Protein AF-A0A426YRN1-F1 (afdb_monomer)

Organism: Ensete ventricosum (NCBI:txid4639)

Mean predicted aligned error: 12.12 Å

Solvent-accessible surface area (backbone atoms only — not comparable to full-atom values): 6704 Å² total; per-residue (Å²): 143,83,82,88,81,89,84,75,90,73,91,72,77,84,61,80,72,63,96,70,76,49,54,76,58,55,60,56,57,50,48,54,57,37,46,75,70,66,70,58,75,82,65,78,84,79,85,77,57,78,89,71,37,34,90,86,26,59,15,73,81,78,70,46,45,51,42,41,43,80,73,33,62,71,58,50,55,49,52,52,51,39,41,76,73,59,77,41,60,91,41,50,47,76,73,74,73,76,80,86,122

pLDDT: mean 74.69, std 17.33, range [27.44, 91.81]

Sequence (101 aa):
TYNQQKRTERAEQAVPWPPNISFNSTRNEISLQIREKGLLKSPNRMRTRAEEWDRGCYCRFHRYYIHDTEECYDLKNQIEDLIRHGHLDRYIRKSCEPSFR

Structure (mmCIF, N/CA/C/O backbone):
data_AF-A0A426YRN1-F1
#
_entry.id   AF-A0A426YRN1-F1
#
loop_
_atom_site.group_PDB
_atom_site.id
_atom_site.type_symbol
_atom_site.label_atom_id
_atom_site.label_alt_id
_atom_site.label_comp_id
_atom_site.label_asym_id
_atom_site.label_entity_id
_atom_site.label_s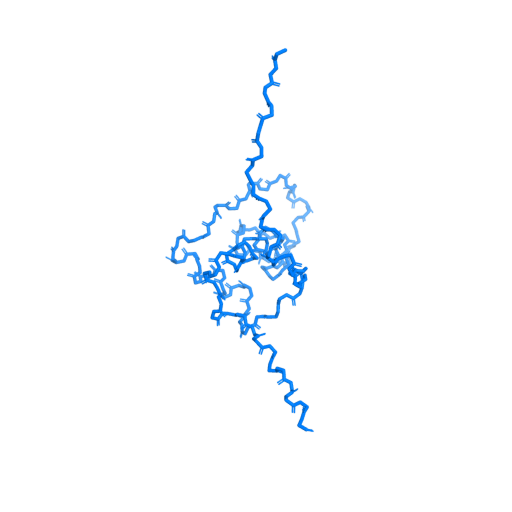eq_id
_atom_site.pdbx_PDB_ins_code
_atom_site.Cartn_x
_atom_site.Cartn_y
_atom_site.Cartn_z
_atom_site.occupancy
_atom_site.B_iso_or_equiv
_atom_site.auth_seq_id
_atom_site.auth_comp_id
_atom_site.auth_asym_id
_atom_site.auth_atom_id
_atom_site.pdbx_PDB_model_num
ATOM 1 N N . THR A 1 1 ? -24.267 38.351 -9.329 1.00 46.62 1 THR A N 1
ATOM 2 C CA . THR A 1 1 ? -25.098 37.178 -8.990 1.00 46.62 1 THR A CA 1
ATOM 3 C C . THR A 1 1 ? -24.270 35.908 -9.076 1.00 46.62 1 THR A C 1
ATOM 5 O O . THR A 1 1 ? -24.099 35.380 -10.161 1.00 46.62 1 THR A O 1
ATOM 8 N N . TYR A 1 2 ? -23.748 35.409 -7.956 1.00 27.44 2 TYR A N 1
ATOM 9 C CA . TYR A 1 2 ? -23.772 33.973 -7.653 1.00 27.44 2 TYR A CA 1
ATOM 10 C C . TYR A 1 2 ? -23.533 33.781 -6.151 1.00 27.44 2 TYR A C 1
ATOM 12 O O . TYR A 1 2 ? -22.824 34.563 -5.525 1.00 27.44 2 TYR A O 1
ATOM 20 N N . ASN A 1 3 ? -24.242 32.813 -5.586 1.00 39.22 3 ASN A N 1
ATOM 21 C CA . ASN A 1 3 ? -24.703 32.780 -4.205 1.00 39.22 3 ASN A CA 1
ATOM 22 C C . ASN A 1 3 ? -23.650 32.339 -3.178 1.00 39.22 3 ASN A C 1
ATOM 24 O O . ASN A 1 3 ? -22.834 31.456 -3.429 1.00 39.22 3 ASN A O 1
ATOM 28 N N . GLN A 1 4 ? -23.784 32.892 -1.971 1.00 46.53 4 GLN A N 1
ATOM 29 C CA . GLN A 1 4 ? -23.387 32.262 -0.711 1.00 46.53 4 GLN A CA 1
ATOM 30 C C . GLN A 1 4 ? -24.365 31.112 -0.400 1.00 46.53 4 GLN A C 1
ATOM 32 O O . GLN A 1 4 ? -25.564 31.295 -0.574 1.00 46.53 4 GLN A O 1
ATOM 37 N N . GLN A 1 5 ? -23.883 29.958 0.080 1.00 49.41 5 GLN A N 1
ATOM 38 C CA . GLN A 1 5 ? -24.223 29.472 1.428 1.00 49.41 5 GLN A CA 1
ATOM 39 C C . GLN A 1 5 ? -23.408 28.220 1.800 1.00 49.41 5 GLN A C 1
ATOM 41 O O . GLN A 1 5 ? -23.363 27.217 1.094 1.00 49.41 5 GLN A O 1
ATOM 46 N N . LYS A 1 6 ? -22.796 28.335 2.976 1.00 51.91 6 LYS A N 1
ATOM 47 C CA . LYS A 1 6 ? -22.041 27.372 3.782 1.00 51.91 6 LYS A CA 1
ATOM 48 C C . LYS A 1 6 ? -22.647 25.961 3.836 1.00 51.91 6 LYS A C 1
ATOM 50 O O . LYS A 1 6 ? -23.854 25.813 4.021 1.00 51.91 6 LYS A O 1
ATOM 55 N N . ARG A 1 7 ? -21.783 24.940 3.891 1.00 43.22 7 ARG A N 1
ATOM 56 C CA . ARG A 1 7 ? -22.093 23.683 4.590 1.00 43.22 7 ARG A CA 1
ATOM 57 C C . ARG A 1 7 ? -20.844 23.093 5.260 1.00 43.22 7 ARG A C 1
ATOM 59 O O . ARG A 1 7 ? -20.077 22.366 4.647 1.00 43.22 7 ARG A O 1
ATOM 66 N N . THR A 1 8 ? -20.734 23.437 6.541 1.00 40.28 8 THR A N 1
ATOM 67 C CA . THR A 1 8 ? -20.222 22.599 7.634 1.00 40.28 8 THR A CA 1
ATOM 68 C C . THR A 1 8 ? -18.713 22.400 7.731 1.00 40.28 8 THR A C 1
ATOM 70 O O . THR A 1 8 ? -18.122 21.483 7.172 1.00 40.28 8 THR A O 1
ATOM 73 N N . GLU A 1 9 ? -18.127 23.226 8.594 1.00 47.59 9 GLU A N 1
ATOM 74 C CA . GLU A 1 9 ? -17.042 22.830 9.481 1.00 47.59 9 GLU A CA 1
ATOM 75 C C . GLU A 1 9 ? -17.334 21.444 10.074 1.00 47.59 9 GLU A C 1
ATOM 77 O O . GLU A 1 9 ? -18.225 21.276 10.905 1.00 47.59 9 GLU A O 1
ATOM 82 N N . ARG A 1 10 ? -16.563 20.443 9.661 1.00 42.47 10 ARG A N 1
ATOM 83 C CA . ARG A 1 10 ? -16.177 19.369 10.572 1.00 42.47 10 ARG A CA 1
ATOM 84 C C . ARG A 1 10 ? -14.671 19.207 10.501 1.00 42.47 10 ARG A C 1
ATOM 86 O O . ARG A 1 10 ? -14.125 18.206 10.055 1.00 42.47 10 ARG A O 1
ATOM 93 N N . ALA A 1 11 ? -14.017 20.281 10.930 1.00 47.19 11 ALA A N 1
ATOM 94 C CA . ALA A 1 11 ? -12.718 20.221 11.563 1.00 47.19 11 ALA A CA 1
ATOM 95 C C . ALA A 1 11 ? -12.843 19.360 12.831 1.00 47.19 11 ALA A C 1
ATOM 97 O O . ALA A 1 11 ? -12.867 19.864 13.942 1.00 47.19 11 ALA A O 1
ATOM 98 N N . GLU A 1 12 ? -12.983 18.050 12.661 1.00 48.75 12 GLU A N 1
ATOM 99 C CA . GLU A 1 12 ? -12.828 17.080 13.734 1.00 48.75 12 GLU A CA 1
ATOM 100 C C . GLU A 1 12 ? -11.961 15.958 13.171 1.00 48.75 12 GLU A C 1
ATOM 102 O O . GLU A 1 12 ? -12.407 15.168 12.345 1.00 48.75 12 GLU A O 1
ATOM 107 N N . GLN A 1 13 ? -10.710 15.931 13.641 1.00 45.12 13 GLN A N 1
ATOM 108 C CA . GLN A 1 13 ? -9.644 14.971 13.330 1.00 45.12 13 GLN A CA 1
ATOM 109 C C . GLN A 1 13 ? -8.751 15.305 12.127 1.00 45.12 13 GLN A C 1
ATOM 111 O O . GLN A 1 13 ? -8.320 14.426 11.386 1.00 45.12 13 GLN A O 1
ATOM 116 N N . ALA A 1 14 ? -8.305 16.559 12.032 1.00 42.12 14 ALA A N 1
ATOM 117 C CA . ALA A 1 14 ? -6.935 16.805 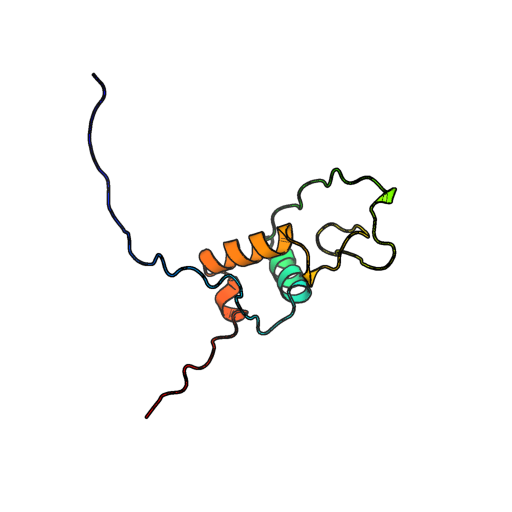11.580 1.00 42.12 14 ALA A CA 1
ATOM 118 C C . ALA A 1 14 ? -5.956 16.361 12.686 1.00 42.12 14 ALA A C 1
ATOM 120 O O . ALA A 1 14 ? -5.229 17.169 13.253 1.00 42.12 14 ALA A O 1
ATOM 121 N N . VAL A 1 15 ? -5.958 15.069 13.030 1.00 53.94 15 VAL A N 1
ATOM 122 C CA . VAL A 1 15 ? -4.730 14.473 13.553 1.00 53.94 15 VAL A CA 1
ATOM 123 C C . VAL A 1 15 ? -3.766 14.564 12.371 1.00 53.94 15 VAL A C 1
ATOM 125 O O . VAL A 1 15 ? -4.124 14.069 11.297 1.00 53.94 15 VAL A O 1
ATOM 128 N N . PRO A 1 16 ? -2.598 15.223 12.489 1.00 48.19 16 PRO A N 1
ATOM 129 C CA . PRO A 1 16 ? -1.546 15.051 11.504 1.00 48.19 16 PRO A CA 1
ATOM 130 C C . PRO A 1 16 ? -1.253 13.555 11.509 1.00 48.19 16 PRO A C 1
ATOM 132 O O . PRO A 1 16 ? -0.653 13.048 12.455 1.00 48.19 16 PRO A O 1
ATOM 135 N N . TRP A 1 17 ? -1.803 12.828 10.533 1.00 50.00 17 TRP A N 1
ATOM 136 C CA . TRP A 1 17 ? -1.580 11.395 10.419 1.00 50.00 17 TRP A CA 1
ATOM 137 C C . TRP A 1 17 ? -0.070 11.201 10.483 1.00 50.00 17 TRP A C 1
ATOM 139 O O . TRP A 1 17 ? 0.637 11.860 9.714 1.00 50.00 17 TRP A O 1
ATOM 149 N N . PRO A 1 18 ? 0.450 10.402 11.429 1.00 57.47 18 PRO A N 1
ATOM 150 C CA . PRO A 1 18 ? 1.883 10.314 11.585 1.00 57.47 18 PRO A CA 1
ATOM 151 C C . PRO A 1 18 ? 2.453 9.798 10.257 1.00 57.47 18 PRO A C 1
ATOM 153 O O . PRO A 1 18 ? 2.056 8.718 9.821 1.00 57.47 18 PRO A O 1
ATOM 156 N N . PRO A 1 19 ? 3.388 10.520 9.607 1.00 59.66 19 PRO A N 1
ATOM 157 C CA . PRO A 1 19 ? 3.975 10.118 8.319 1.00 59.66 19 PRO A CA 1
ATOM 158 C C . PRO A 1 19 ? 4.765 8.792 8.392 1.00 59.66 19 PRO A C 1
ATOM 160 O O . PRO A 1 19 ? 5.302 8.309 7.390 1.00 59.66 19 PRO A O 1
ATOM 163 N N . ASN A 1 20 ? 4.827 8.203 9.592 1.00 68.00 20 ASN A N 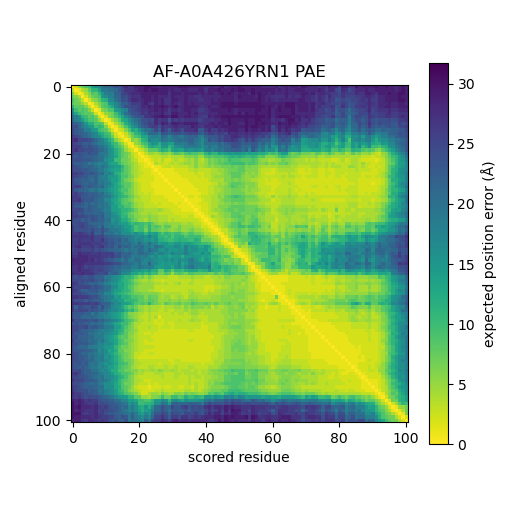1
ATOM 164 C CA . ASN A 1 20 ? 5.430 6.927 9.936 1.00 68.00 20 ASN A CA 1
ATOM 165 C C . ASN A 1 20 ? 4.442 6.064 10.736 1.00 68.00 20 ASN A C 1
ATOM 167 O O . ASN A 1 20 ? 4.661 5.768 11.911 1.00 68.00 20 ASN A O 1
ATOM 171 N N . ILE A 1 21 ? 3.339 5.658 10.102 1.00 77.12 21 ILE A N 1
ATOM 172 C CA . ILE A 1 21 ? 2.491 4.588 10.638 1.00 77.12 21 ILE A CA 1
ATOM 173 C C . ILE A 1 21 ? 3.359 3.334 10.736 1.00 77.12 21 ILE A C 1
ATOM 175 O O . ILE A 1 21 ? 3.888 2.845 9.735 1.00 77.12 21 ILE A O 1
ATOM 179 N N . SER A 1 22 ? 3.531 2.831 11.955 1.00 83.38 22 SER A N 1
ATOM 180 C CA . SER A 1 22 ? 4.207 1.561 12.161 1.00 83.38 22 SER A CA 1
ATOM 181 C C . SER A 1 22 ? 3.229 0.428 11.891 1.00 83.38 22 SER A C 1
ATOM 183 O O . SER A 1 22 ? 2.107 0.438 12.397 1.00 83.38 22 SER A O 1
ATOM 185 N N . PHE A 1 23 ? 3.657 -0.549 11.101 1.00 85.88 23 PHE A N 1
ATOM 186 C CA . PHE A 1 23 ? 2.870 -1.736 10.808 1.00 85.88 23 PHE A CA 1
ATOM 187 C C . PHE A 1 23 ? 3.339 -2.928 11.639 1.00 85.88 23 PHE A C 1
ATOM 189 O O . PHE A 1 23 ? 4.509 -3.022 12.013 1.00 85.88 23 PHE A O 1
ATOM 196 N N . ASN A 1 24 ? 2.419 -3.841 11.940 1.00 88.81 24 ASN A N 1
ATOM 197 C CA . ASN A 1 24 ? 2.749 -5.143 12.525 1.00 88.81 24 ASN A CA 1
ATOM 198 C C . ASN A 1 24 ? 3.209 -6.174 11.474 1.00 88.81 24 ASN A C 1
ATOM 200 O O . ASN A 1 24 ? 3.707 -7.233 11.845 1.00 88.81 24 ASN A O 1
ATOM 204 N N . SER A 1 25 ? 3.092 -5.837 10.185 1.00 89.94 25 SER A N 1
ATOM 205 C CA . SER A 1 25 ? 3.513 -6.639 9.031 1.00 89.94 25 SER A CA 1
ATOM 206 C C . SER A 1 25 ? 4.313 -5.788 8.039 1.00 89.94 25 SER A C 1
ATOM 208 O O . SER A 1 25 ? 4.260 -4.559 8.077 1.00 89.94 25 SER A O 1
ATOM 210 N N . THR A 1 26 ? 5.039 -6.438 7.125 1.00 90.81 26 THR A N 1
ATOM 211 C CA . THR A 1 26 ? 5.753 -5.750 6.029 1.00 90.81 26 THR A CA 1
ATOM 212 C C . THR A 1 26 ? 4.773 -5.117 5.038 1.00 90.81 26 THR A C 1
ATOM 214 O O . THR A 1 26 ? 3.647 -5.604 4.874 1.00 90.81 26 THR A O 1
ATOM 217 N N . ARG A 1 27 ? 5.181 -4.053 4.331 1.00 89.50 27 ARG A N 1
ATOM 218 C CA . ARG A 1 27 ? 4.320 -3.437 3.302 1.00 89.50 27 ARG A CA 1
ATOM 219 C C . ARG A 1 27 ? 4.020 -4.416 2.177 1.00 89.50 27 ARG A C 1
ATOM 221 O O . ARG A 1 27 ? 2.912 -4.409 1.646 1.00 89.50 27 ARG A O 1
ATOM 228 N N . ASN A 1 28 ? 4.965 -5.289 1.854 1.00 89.75 28 ASN A N 1
ATOM 229 C CA . ASN A 1 28 ? 4.786 -6.373 0.905 1.00 89.75 28 ASN A CA 1
ATOM 230 C C . ASN A 1 28 ? 3.649 -7.332 1.298 1.00 89.75 28 ASN A C 1
ATOM 232 O O . ASN A 1 28 ? 2.811 -7.678 0.466 1.00 89.75 28 ASN A O 1
ATOM 236 N N . GLU A 1 29 ? 3.593 -7.751 2.560 1.00 91.44 29 GLU A N 1
ATOM 237 C CA . GLU A 1 29 ? 2.555 -8.668 3.036 1.00 91.44 29 GLU A CA 1
ATOM 238 C C . GLU A 1 29 ? 1.182 -7.999 3.098 1.00 91.44 29 GLU A C 1
ATOM 240 O O . GLU A 1 29 ? 0.191 -8.568 2.632 1.00 91.44 29 GLU A O 1
ATOM 245 N N . ILE A 1 30 ? 1.138 -6.752 3.578 1.00 91.81 30 ILE A N 1
ATOM 246 C CA . ILE A 1 30 ? -0.076 -5.933 3.542 1.00 91.81 30 ILE A CA 1
ATOM 247 C C . ILE A 1 30 ? -0.564 -5.828 2.099 1.00 91.81 30 ILE A C 1
ATOM 249 O O . ILE A 1 30 ? -1.721 -6.150 1.843 1.00 91.81 30 ILE A O 1
ATOM 253 N N . SER A 1 31 ? 0.324 -5.463 1.164 1.00 90.81 31 SER A N 1
ATOM 254 C CA . SER A 1 31 ? 0.051 -5.338 -0.274 1.00 90.81 31 SER A CA 1
ATOM 255 C C . SER A 1 31 ? -0.585 -6.596 -0.854 1.00 90.81 31 SER A C 1
ATOM 257 O O . SER A 1 31 ? -1.617 -6.512 -1.515 1.00 90.81 31 SER A O 1
ATOM 259 N N . LEU A 1 32 ? -0.030 -7.775 -0.564 1.00 90.62 32 LEU A N 1
ATOM 260 C CA . LEU A 1 32 ? -0.572 -9.041 -1.054 1.00 90.62 32 LEU A CA 1
ATOM 261 C C . LEU A 1 32 ? -2.011 -9.272 -0.567 1.00 90.62 32 LEU A C 1
ATOM 263 O O . LEU A 1 32 ? -2.893 -9.587 -1.365 1.00 90.62 32 LEU A O 1
ATOM 267 N N . GLN A 1 33 ? -2.257 -9.035 0.721 1.00 90.69 33 GLN A N 1
ATOM 268 C CA . GLN A 1 33 ? -3.564 -9.214 1.355 1.00 90.69 33 GLN A CA 1
ATOM 269 C C . GLN A 1 33 ? -4.622 -8.244 0.812 1.00 90.69 33 GLN A C 1
ATOM 271 O O . GLN A 1 33 ? -5.767 -8.626 0.566 1.00 90.69 33 GLN A O 1
ATOM 276 N N . ILE A 1 34 ? -4.264 -6.974 0.605 1.00 91.25 34 ILE A N 1
ATOM 277 C CA . ILE A 1 34 ? -5.193 -5.978 0.048 1.00 91.25 34 ILE A CA 1
ATOM 278 C C . ILE A 1 34 ? -5.415 -6.178 -1.453 1.00 91.25 34 ILE A C 1
ATOM 280 O O . ILE A 1 34 ? -6.494 -5.864 -1.958 1.00 91.25 34 ILE A O 1
ATOM 284 N N . ARG A 1 35 ? -4.437 -6.758 -2.159 1.00 88.94 35 ARG A N 1
ATOM 285 C CA . ARG A 1 35 ? -4.572 -7.168 -3.559 1.00 88.94 35 ARG A CA 1
ATOM 286 C C . ARG A 1 35 ? -5.587 -8.286 -3.722 1.00 88.94 35 ARG A C 1
ATOM 288 O O . ARG A 1 35 ? -6.429 -8.201 -4.607 1.00 88.94 35 ARG A O 1
ATOM 295 N N . GLU A 1 36 ? -5.511 -9.306 -2.871 1.00 88.62 36 GLU A N 1
ATOM 296 C CA . GLU A 1 36 ? -6.451 -10.432 -2.867 1.00 88.62 36 GLU A CA 1
ATOM 297 C C . GLU A 1 36 ? -7.890 -9.960 -2.625 1.00 88.62 36 GLU A C 1
ATOM 299 O O . GLU A 1 36 ? -8.826 -10.431 -3.262 1.00 88.62 36 GLU A O 1
ATOM 304 N N . LYS A 1 37 ? -8.053 -8.940 -1.778 1.00 88.12 37 LYS A N 1
ATOM 305 C CA . LYS A 1 37 ? -9.345 -8.304 -1.487 1.00 88.12 37 LYS A CA 1
ATOM 306 C C . LYS A 1 37 ? -9.813 -7.310 -2.555 1.00 88.12 37 LYS A C 1
ATOM 308 O O . LYS A 1 37 ? -10.863 -6.701 -2.380 1.00 88.12 37 LYS A O 1
ATOM 313 N N . GLY A 1 38 ? -9.038 -7.099 -3.621 1.00 88.69 38 GLY A N 1
ATOM 314 C CA . GLY A 1 38 ? -9.369 -6.149 -4.687 1.00 88.69 38 GLY A CA 1
ATOM 315 C C . GLY A 1 38 ? -9.343 -4.677 -4.257 1.00 88.69 38 GLY A C 1
ATOM 316 O O . GLY A 1 38 ? -9.940 -3.839 -4.923 1.00 88.69 38 GLY A O 1
ATOM 317 N N . LEU A 1 39 ? -8.667 -4.351 -3.151 1.00 88.75 39 LEU A N 1
ATOM 318 C CA . LEU A 1 39 ? -8.591 -2.987 -2.614 1.00 88.75 39 LEU A CA 1
ATOM 319 C C . LEU A 1 39 ? -7.451 -2.162 -3.231 1.00 88.75 39 LEU A C 1
ATOM 321 O O . LEU A 1 39 ? -7.431 -0.941 -3.080 1.00 88.75 39 LEU A O 1
ATOM 325 N N . LEU A 1 40 ? -6.501 -2.808 -3.918 1.00 87.88 40 LEU A N 1
ATOM 326 C CA . LEU A 1 40 ? -5.430 -2.108 -4.628 1.00 87.88 40 LEU A CA 1
ATOM 327 C C . LEU A 1 40 ? -5.903 -1.557 -5.964 1.00 87.88 40 LEU A C 1
ATOM 329 O O . LEU A 1 40 ? -6.405 -2.283 -6.824 1.00 87.88 40 LEU A O 1
ATOM 333 N N . LYS A 1 41 ? -5.612 -0.278 -6.171 1.00 87.50 41 LYS A N 1
ATOM 334 C CA . LYS A 1 41 ? -5.681 0.368 -7.474 1.00 87.50 41 LYS A CA 1
ATOM 335 C C . LYS A 1 41 ? -4.493 -0.088 -8.316 1.00 87.50 41 LYS A C 1
ATOM 337 O O . LYS A 1 41 ? -3.402 -0.358 -7.800 1.00 87.50 41 LYS A O 1
ATOM 342 N N . SER A 1 42 ? -4.707 -0.158 -9.628 1.00 82.25 42 SER A N 1
ATOM 343 C CA . SER A 1 42 ? -3.636 -0.472 -10.569 1.00 82.25 42 SER A CA 1
ATOM 344 C C . SER A 1 42 ? -2.468 0.505 -10.394 1.00 82.25 42 SER A C 1
ATOM 346 O O . SER A 1 42 ? -2.709 1.706 -10.251 1.00 82.25 42 SER A O 1
ATOM 348 N N . PRO A 1 43 ? -1.214 0.017 -10.398 1.00 79.50 43 PRO A N 1
ATOM 349 C CA . PRO A 1 43 ? -0.051 0.889 -10.358 1.00 79.50 43 PRO A CA 1
ATOM 350 C C . PRO A 1 43 ? -0.075 1.855 -11.539 1.00 79.50 43 PRO A C 1
ATOM 352 O O . PRO A 1 43 ? -0.453 1.477 -12.654 1.00 79.50 43 PRO A O 1
ATOM 355 N N . ASN A 1 44 ? 0.399 3.080 -11.319 1.00 78.75 44 ASN A N 1
ATOM 356 C CA . ASN A 1 44 ? 0.654 3.987 -12.424 1.00 78.75 44 ASN A CA 1
ATOM 357 C C . ASN A 1 44 ? 1.679 3.352 -13.365 1.00 78.75 44 ASN A C 1
ATOM 359 O O . ASN A 1 44 ? 2.680 2.766 -12.936 1.00 78.75 44 ASN A O 1
ATOM 363 N N . ARG A 1 45 ? 1.424 3.455 -14.673 1.00 72.06 45 ARG A N 1
ATOM 364 C CA . ARG A 1 45 ? 2.370 2.967 -15.673 1.00 72.06 45 ARG A CA 1
ATOM 365 C C . ARG A 1 45 ? 3.632 3.819 -15.581 1.00 72.06 45 ARG A C 1
ATOM 367 O O . ARG A 1 45 ? 3.603 5.009 -15.890 1.00 72.06 45 ARG A O 1
ATOM 374 N N . MET A 1 46 ? 4.724 3.207 -15.137 1.00 69.25 46 MET A N 1
ATOM 375 C CA . MET A 1 46 ? 5.988 3.916 -14.967 1.00 69.25 46 MET A CA 1
ATOM 376 C C . MET A 1 46 ? 6.542 4.368 -16.321 1.00 69.25 46 MET A C 1
ATOM 378 O O . MET A 1 46 ? 6.427 3.660 -17.323 1.00 69.25 46 MET A O 1
ATOM 382 N N . ARG A 1 47 ? 7.122 5.574 -16.338 1.00 68.38 47 ARG A N 1
ATOM 383 C CA . ARG A 1 47 ? 7.759 6.192 -17.517 1.00 68.38 47 ARG A CA 1
ATOM 384 C C . ARG A 1 47 ? 9.290 6.135 -17.459 1.00 68.38 47 ARG A C 1
ATOM 386 O O . ARG A 1 47 ? 9.948 6.715 -18.317 1.00 68.38 47 ARG A O 1
ATOM 393 N N . THR A 1 48 ? 9.840 5.479 -16.443 1.00 67.19 48 THR A N 1
ATOM 394 C CA . THR A 1 48 ? 11.278 5.393 -16.190 1.00 67.19 48 THR A CA 1
ATOM 395 C C . THR A 1 48 ? 11.954 4.533 -17.252 1.00 67.19 48 THR A C 1
ATOM 397 O O . THR A 1 48 ? 11.426 3.481 -17.625 1.00 67.19 48 THR A O 1
ATOM 400 N N . ARG A 1 49 ? 13.103 4.987 -17.760 1.00 66.69 49 ARG A N 1
ATOM 401 C CA . ARG A 1 49 ? 13.857 4.252 -18.781 1.00 66.69 49 ARG A CA 1
ATOM 402 C C . ARG A 1 49 ? 14.510 3.013 -18.171 1.00 66.69 49 ARG A C 1
ATOM 404 O O . ARG A 1 49 ? 14.804 2.989 -16.979 1.00 66.69 49 ARG A O 1
ATOM 411 N N . ALA A 1 50 ? 14.745 1.993 -18.993 1.00 65.81 50 ALA A N 1
ATOM 412 C CA . ALA A 1 50 ? 15.326 0.731 -18.540 1.00 65.81 50 ALA A CA 1
ATOM 413 C C . ALA A 1 50 ? 16.755 0.885 -17.987 1.00 65.81 50 ALA A C 1
ATOM 415 O O . ALA A 1 50 ? 17.202 0.035 -17.225 1.00 65.81 50 ALA A O 1
ATOM 416 N N . GLU A 1 51 ? 17.469 1.967 -18.325 1.00 67.88 51 GLU A N 1
ATOM 417 C CA . GLU A 1 51 ? 18.802 2.243 -17.775 1.00 67.88 51 GLU A CA 1
ATOM 418 C C . GLU A 1 51 ? 18.782 2.665 -16.292 1.00 67.88 51 GLU A C 1
ATOM 420 O O . GLU A 1 51 ? 19.790 2.517 -15.609 1.00 67.88 51 GLU A O 1
ATOM 425 N N . GLU A 1 52 ? 17.644 3.150 -15.783 1.00 67.06 52 GLU A N 1
ATOM 426 C CA . GLU A 1 52 ? 17.441 3.539 -14.373 1.00 67.06 52 GLU A CA 1
ATOM 427 C C . GLU A 1 52 ? 16.874 2.392 -13.517 1.00 67.06 52 GLU A C 1
ATOM 429 O O . GLU A 1 52 ? 16.552 2.573 -12.342 1.00 67.06 52 GLU A O 1
ATOM 434 N N . TRP A 1 53 ? 16.720 1.201 -14.100 1.00 72.56 53 TRP A N 1
ATOM 435 C CA . TRP A 1 53 ? 16.270 0.013 -13.386 1.00 72.56 53 TRP A CA 1
ATOM 436 C C . TRP A 1 53 ? 17.396 -0.520 -12.503 1.00 72.56 53 TRP A C 1
ATOM 438 O O . TRP A 1 53 ? 18.393 -1.055 -12.998 1.00 72.56 53 TRP A O 1
ATOM 448 N N . ASP A 1 54 ? 17.238 -0.383 -11.186 1.00 67.81 54 ASP A N 1
ATOM 449 C CA . ASP A 1 54 ? 18.156 -0.988 -10.230 1.00 67.81 54 ASP A CA 1
ATOM 450 C C . ASP A 1 54 ? 18.093 -2.515 -10.357 1.00 67.81 54 ASP A C 1
ATOM 452 O O . ASP A 1 54 ? 17.096 -3.159 -10.022 1.00 67.81 54 ASP A O 1
ATOM 456 N N . ARG A 1 55 ? 19.172 -3.112 -10.878 1.00 70.06 55 ARG A N 1
ATOM 457 C CA . ARG A 1 55 ? 19.245 -4.554 -11.167 1.00 70.06 55 ARG A CA 1
ATOM 458 C C . ARG A 1 55 ? 19.201 -5.433 -9.908 1.00 70.06 55 ARG A C 1
ATOM 460 O O . ARG A 1 55 ? 19.100 -6.650 -10.049 1.00 70.06 55 ARG A O 1
ATOM 467 N N . GLY A 1 56 ? 19.278 -4.849 -8.709 1.00 73.75 56 GLY A N 1
ATOM 468 C CA . GLY A 1 56 ? 19.235 -5.559 -7.431 1.00 73.75 56 GLY A CA 1
ATOM 469 C C . GLY A 1 56 ? 17.863 -5.573 -6.752 1.00 73.75 56 GLY A C 1
ATOM 470 O O . GLY A 1 56 ? 17.604 -6.478 -5.959 1.00 73.75 56 GLY A O 1
ATOM 471 N N . CYS A 1 57 ? 16.966 -4.631 -7.064 1.00 82.44 57 CYS A N 1
ATOM 472 C CA . CYS A 1 57 ? 15.735 -4.427 -6.293 1.00 82.44 57 CYS A CA 1
ATOM 473 C C . CYS A 1 57 ? 14.465 -4.620 -7.135 1.00 82.44 57 CYS A C 1
ATOM 475 O O . CYS A 1 57 ? 14.233 -3.898 -8.101 1.00 82.44 57 CYS A O 1
ATOM 477 N N . TYR A 1 58 ? 13.598 -5.565 -6.747 1.00 85.38 58 TYR A N 1
ATOM 478 C CA . TYR A 1 58 ? 12.328 -5.846 -7.433 1.00 85.38 58 TYR A CA 1
ATOM 479 C C . TYR A 1 58 ? 11.114 -5.331 -6.652 1.00 85.38 58 TYR A C 1
ATOM 481 O O . TYR A 1 58 ? 10.817 -5.792 -5.546 1.00 85.38 58 TYR A O 1
ATOM 489 N N . CYS A 1 59 ? 10.330 -4.452 -7.277 1.00 87.38 59 CYS A N 1
ATOM 490 C CA . CYS A 1 59 ? 9.068 -3.985 -6.718 1.00 87.38 59 CYS A CA 1
ATOM 491 C C . CYS A 1 59 ? 7.940 -4.914 -7.170 1.00 87.38 59 CYS A C 1
ATOM 493 O O . CYS A 1 59 ? 7.547 -4.902 -8.338 1.00 87.38 59 CYS A O 1
ATOM 495 N N . ARG A 1 60 ? 7.351 -5.691 -6.252 1.00 87.38 60 ARG A N 1
ATOM 496 C CA . ARG A 1 60 ? 6.240 -6.611 -6.566 1.00 87.38 60 ARG A CA 1
ATOM 497 C C . ARG A 1 60 ? 4.956 -5.885 -6.961 1.00 87.38 60 ARG A C 1
ATOM 499 O O . ARG A 1 60 ? 4.150 -6.443 -7.706 1.00 87.38 60 ARG A O 1
ATOM 506 N N . PHE A 1 61 ? 4.772 -4.655 -6.478 1.00 86.62 61 PHE A N 1
ATOM 507 C CA . PHE A 1 61 ? 3.602 -3.834 -6.785 1.00 86.62 61 PHE A CA 1
ATOM 508 C C . PHE A 1 61 ? 3.601 -3.380 -8.253 1.00 86.62 61 PHE A C 1
ATOM 510 O O . PHE A 1 61 ? 2.614 -3.588 -8.958 1.00 86.62 61 PHE A O 1
ATOM 517 N N . HIS A 1 62 ? 4.728 -2.855 -8.743 1.00 86.12 62 HIS A N 1
ATOM 518 C CA . HIS A 1 62 ? 4.865 -2.460 -10.148 1.00 86.12 62 HIS A CA 1
ATOM 519 C C . HIS A 1 62 ? 5.311 -3.597 -11.077 1.00 86.12 62 HIS A C 1
ATOM 521 O O . HIS A 1 62 ? 5.103 -3.510 -12.284 1.00 86.12 62 HIS A O 1
ATOM 527 N N . ARG A 1 63 ? 5.884 -4.671 -10.523 1.00 86.00 63 ARG A N 1
ATOM 528 C CA . ARG A 1 63 ? 6.484 -5.806 -11.239 1.00 86.00 63 ARG A CA 1
ATOM 529 C C . ARG A 1 63 ? 7.688 -5.430 -12.116 1.00 86.00 63 ARG A C 1
ATOM 531 O O . ARG A 1 63 ? 7.915 -6.068 -13.140 1.00 86.00 63 ARG A O 1
ATOM 538 N N . TYR A 1 64 ? 8.472 -4.442 -11.683 1.00 82.94 64 TYR A N 1
ATOM 539 C CA . TYR A 1 64 ? 9.717 -4.009 -12.332 1.00 82.94 64 TYR A CA 1
ATOM 540 C C . TYR A 1 64 ? 10.893 -4.018 -11.345 1.00 82.94 64 TYR A C 1
ATOM 542 O O . TYR A 1 64 ? 10.695 -3.939 -10.130 1.00 82.94 64 TYR A O 1
ATOM 550 N N . TYR A 1 65 ? 12.111 -4.083 -11.885 1.00 83.56 65 TYR A N 1
ATOM 551 C CA . TYR A 1 65 ? 13.365 -3.966 -11.137 1.00 83.56 65 TYR A CA 1
ATOM 552 C C . TYR A 1 65 ? 13.756 -2.495 -11.021 1.00 83.56 65 TYR A C 1
ATOM 554 O O . TYR A 1 65 ? 14.288 -1.933 -11.966 1.00 83.56 65 TYR A O 1
ATOM 562 N N . ILE A 1 66 ? 13.364 -1.821 -9.945 1.00 78.94 66 ILE A N 1
ATOM 563 C CA . ILE A 1 66 ? 13.545 -0.364 -9.817 1.00 78.94 66 ILE A CA 1
ATOM 564 C C . ILE A 1 66 ? 13.858 -0.011 -8.371 1.00 78.94 66 ILE A C 1
ATOM 566 O O . ILE A 1 66 ? 14.838 0.658 -8.085 1.00 78.94 66 ILE A O 1
ATOM 570 N N . HIS A 1 67 ? 13.001 -0.456 -7.462 1.00 85.50 67 HIS A N 1
ATOM 571 C CA . HIS A 1 67 ? 13.117 -0.246 -6.026 1.00 85.50 67 HIS A CA 1
ATOM 572 C C . HIS A 1 67 ? 12.525 -1.459 -5.311 1.00 85.50 67 HIS A C 1
ATOM 574 O O . HIS A 1 67 ? 11.800 -2.249 -5.919 1.00 85.50 67 HIS A O 1
ATOM 580 N N . ASP A 1 68 ? 12.823 -1.618 -4.025 1.00 87.25 68 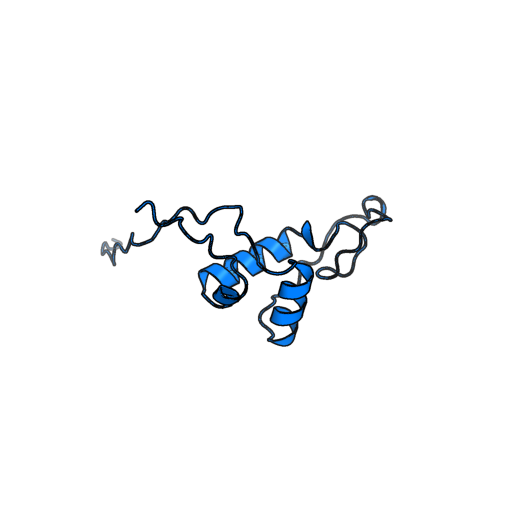ASP A N 1
ATOM 581 C CA . ASP A 1 68 ? 12.180 -2.652 -3.221 1.00 87.25 68 ASP A CA 1
ATOM 582 C C . ASP A 1 68 ? 10.709 -2.302 -2.943 1.00 87.25 68 ASP A C 1
ATOM 584 O O . ASP A 1 68 ? 10.323 -1.137 -2.898 1.00 87.25 68 ASP A O 1
ATOM 588 N N . THR A 1 69 ? 9.871 -3.313 -2.728 1.00 87.69 69 THR A N 1
ATOM 589 C CA . THR A 1 69 ? 8.441 -3.115 -2.439 1.00 87.69 69 THR A CA 1
ATOM 590 C C . THR A 1 69 ? 8.208 -2.256 -1.189 1.00 87.69 69 THR A C 1
ATOM 592 O O . THR A 1 69 ? 7.229 -1.510 -1.148 1.00 87.69 69 THR A O 1
ATOM 595 N N . GLU A 1 70 ? 9.103 -2.304 -0.199 1.00 88.12 70 GLU A N 1
ATOM 596 C CA . GLU A 1 70 ? 8.992 -1.502 1.023 1.00 88.12 70 GLU A CA 1
ATOM 597 C C . GLU A 1 70 ? 9.193 0.006 0.781 1.00 88.12 70 GLU A C 1
ATOM 599 O O . GLU A 1 70 ? 8.594 0.812 1.500 1.00 88.12 70 GLU A O 1
ATOM 604 N N . GLU A 1 71 ? 9.950 0.375 -0.258 1.00 85.31 71 GLU A N 1
ATOM 605 C CA . GLU A 1 71 ? 10.261 1.760 -0.654 1.00 85.31 71 GLU A CA 1
ATOM 606 C C . GLU A 1 71 ? 9.326 2.286 -1.758 1.00 85.31 71 GLU A C 1
ATOM 608 O O . GLU A 1 71 ? 9.477 3.401 -2.263 1.00 85.31 71 GLU A O 1
ATOM 613 N N . CYS A 1 72 ? 8.329 1.493 -2.157 1.00 88.19 72 CYS A N 1
ATOM 614 C CA . CYS A 1 72 ? 7.397 1.865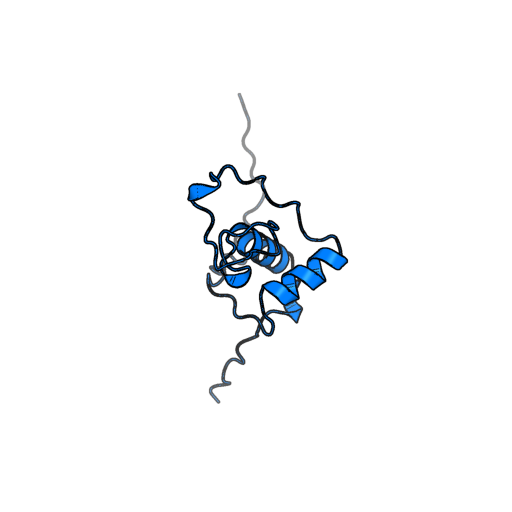 -3.210 1.00 88.19 72 CYS A CA 1
ATOM 615 C C . CYS A 1 72 ? 6.452 2.985 -2.758 1.00 88.19 72 CYS A C 1
ATOM 617 O O . CYS A 1 72 ? 5.519 2.767 -1.982 1.00 88.19 72 CYS A O 1
ATOM 619 N N . TYR A 1 73 ? 6.666 4.187 -3.297 1.00 85.81 73 TYR A N 1
ATOM 620 C CA . TYR A 1 73 ? 5.878 5.373 -2.964 1.00 85.81 73 TYR A CA 1
ATOM 621 C C . TYR A 1 73 ? 4.385 5.215 -3.295 1.00 85.81 73 TYR A C 1
ATOM 623 O O . TYR A 1 73 ? 3.531 5.498 -2.455 1.00 85.81 73 TYR A O 1
ATOM 631 N N . ASP A 1 74 ? 4.061 4.693 -4.483 1.00 88.25 74 ASP A N 1
ATOM 632 C CA . ASP A 1 74 ? 2.671 4.454 -4.891 1.00 88.25 74 ASP A CA 1
ATOM 633 C C . ASP A 1 74 ? 1.974 3.452 -3.958 1.00 88.25 74 ASP A C 1
ATOM 635 O O . ASP A 1 74 ? 0.815 3.649 -3.586 1.00 88.25 74 ASP A O 1
ATOM 639 N N . LEU A 1 75 ? 2.679 2.394 -3.541 1.00 90.25 75 LEU A N 1
ATOM 640 C CA . LEU A 1 75 ? 2.147 1.422 -2.590 1.00 90.25 75 LEU A CA 1
ATOM 641 C C . LEU A 1 75 ? 1.935 2.052 -1.209 1.00 90.25 75 LEU A C 1
ATOM 643 O O . LEU A 1 75 ? 0.879 1.850 -0.608 1.00 90.25 75 LEU A O 1
ATOM 647 N N . LYS A 1 76 ? 2.906 2.830 -0.715 1.00 89.25 76 LYS A N 1
ATOM 648 C CA . LYS A 1 76 ? 2.806 3.529 0.573 1.00 89.25 76 LYS A CA 1
ATOM 649 C C . LYS A 1 76 ? 1.577 4.438 0.606 1.00 89.25 76 LYS A C 1
ATOM 651 O O . LYS A 1 76 ? 0.771 4.321 1.525 1.00 89.25 76 LYS A O 1
ATOM 656 N N . ASN A 1 77 ? 1.379 5.245 -0.434 1.00 88.81 77 ASN A N 1
ATOM 657 C CA . ASN A 1 77 ? 0.219 6.125 -0.547 1.00 88.81 77 ASN A CA 1
ATOM 658 C C . ASN A 1 77 ? -1.109 5.356 -0.545 1.00 88.81 77 ASN A C 1
ATOM 660 O O . ASN A 1 77 ? -2.068 5.788 0.090 1.00 88.81 77 ASN A O 1
ATOM 664 N N . GLN A 1 78 ? -1.186 4.213 -1.234 1.00 91.38 78 GLN A N 1
ATOM 665 C CA . GLN A 1 78 ? -2.406 3.398 -1.234 1.00 91.38 78 GLN A CA 1
ATOM 666 C C . GLN A 1 78 ? -2.689 2.755 0.122 1.00 91.38 78 GLN A C 1
ATOM 668 O O . GLN A 1 78 ? -3.840 2.713 0.552 1.00 91.38 78 GLN A O 1
ATOM 673 N N . ILE A 1 79 ? -1.654 2.275 0.810 1.00 90.19 79 ILE A N 1
ATOM 674 C CA . ILE A 1 79 ? -1.790 1.743 2.167 1.00 90.19 79 ILE A CA 1
ATOM 675 C C . ILE A 1 79 ? -2.279 2.850 3.112 1.00 90.19 79 ILE A C 1
ATOM 677 O O . ILE A 1 79 ? -3.236 2.631 3.851 1.00 90.19 79 ILE A O 1
ATOM 681 N N . GLU A 1 80 ? -1.690 4.046 3.053 1.00 88.38 80 GLU A N 1
ATOM 682 C CA . GLU A 1 80 ? -2.121 5.207 3.845 1.00 88.38 80 GLU A CA 1
ATOM 683 C C . GLU A 1 80 ? -3.576 5.603 3.559 1.00 88.38 80 GLU A C 1
ATOM 685 O O . GLU A 1 80 ? -4.343 5.848 4.488 1.00 88.38 80 GLU A O 1
ATOM 690 N N . ASP A 1 81 ? -3.996 5.601 2.294 1.00 89.69 81 ASP A N 1
ATOM 691 C CA . ASP A 1 81 ? -5.381 5.882 1.906 1.00 89.69 81 ASP A CA 1
ATOM 692 C C . ASP A 1 81 ? -6.364 4.873 2.517 1.00 89.69 81 ASP A C 1
ATOM 694 O O . ASP A 1 81 ? -7.346 5.249 3.157 1.00 89.69 81 ASP A O 1
ATOM 698 N N . LEU A 1 82 ? -6.056 3.579 2.406 1.00 91.06 82 LEU A N 1
ATOM 699 C CA . LEU A 1 82 ? -6.879 2.511 2.975 1.00 91.06 82 LEU A CA 1
ATOM 700 C C . LEU A 1 82 ? -6.941 2.568 4.504 1.00 91.06 82 LEU A C 1
ATOM 702 O O . LEU A 1 82 ? -7.959 2.213 5.099 1.00 91.06 82 LEU A O 1
ATOM 706 N N . ILE A 1 83 ? -5.871 3.026 5.146 1.00 88.25 83 ILE A N 1
ATOM 707 C CA . ILE A 1 83 ? -5.837 3.268 6.584 1.00 88.25 83 ILE A CA 1
ATOM 708 C C . ILE A 1 83 ? -6.739 4.445 6.969 1.00 88.25 83 ILE A C 1
ATOM 710 O O . ILE A 1 83 ? -7.525 4.309 7.906 1.00 88.25 83 ILE A O 1
ATOM 714 N N . ARG A 1 84 ? -6.698 5.560 6.226 1.00 85.75 84 ARG A N 1
ATOM 715 C CA . ARG A 1 84 ? -7.605 6.705 6.446 1.00 85.75 84 ARG A CA 1
ATOM 716 C C . ARG A 1 84 ? -9.075 6.311 6.329 1.00 85.75 84 ARG A C 1
ATOM 718 O O . ARG A 1 84 ? -9.914 6.858 7.035 1.00 85.75 84 ARG A O 1
ATOM 725 N N . HIS A 1 85 ? -9.377 5.340 5.472 1.00 87.25 85 HIS A N 1
ATOM 726 C CA . HIS A 1 85 ? -10.715 4.772 5.318 1.00 87.25 85 HIS A CA 1
ATOM 727 C C . HIS A 1 85 ? -11.039 3.639 6.312 1.00 87.25 85 HIS A C 1
ATOM 729 O O . HIS A 1 85 ? -12.136 3.089 6.276 1.00 87.25 85 HIS A O 1
ATOM 735 N N . GLY A 1 86 ? -10.116 3.283 7.212 1.00 86.19 86 GLY A N 1
ATOM 736 C CA . GLY A 1 86 ? -10.332 2.280 8.260 1.00 86.19 86 GLY A CA 1
ATOM 737 C C . GLY A 1 86 ? -10.238 0.821 7.798 1.00 86.19 86 GLY A C 1
ATOM 738 O O . GLY A 1 86 ? -10.553 -0.088 8.563 1.00 86.19 86 GLY A O 1
ATOM 739 N N . HIS A 1 87 ? -9.780 0.547 6.574 1.00 88.62 87 HIS A N 1
ATOM 740 C CA . HIS A 1 87 ? -9.717 -0.819 6.036 1.00 88.62 87 HIS A CA 1
ATOM 741 C C . HIS A 1 87 ? -8.548 -1.650 6.590 1.00 88.62 87 HIS A C 1
ATOM 743 O O . HIS A 1 87 ? -8.592 -2.886 6.556 1.00 88.62 87 HIS A O 1
ATOM 749 N N . LEU A 1 88 ? -7.506 -0.986 7.104 1.00 88.69 88 LEU A N 1
ATOM 750 C CA . LEU A 1 88 ? -6.245 -1.610 7.523 1.00 88.69 88 LEU A CA 1
ATOM 751 C C . LEU A 1 88 ? -5.907 -1.422 9.007 1.00 88.69 88 LEU A C 1
ATOM 753 O O . LEU A 1 88 ? -4.762 -1.663 9.377 1.00 88.69 88 LEU A O 1
ATOM 757 N N . ASP A 1 89 ? -6.876 -1.083 9.870 1.00 85.75 89 ASP A N 1
ATOM 758 C CA . ASP A 1 89 ? -6.641 -0.926 11.325 1.00 85.75 89 ASP A CA 1
ATOM 759 C C . ASP A 1 89 ? -5.928 -2.144 11.938 1.00 85.75 89 ASP A C 1
ATOM 761 O O . ASP A 1 89 ? -5.031 -2.001 12.762 1.00 85.75 89 ASP A O 1
ATOM 765 N N . ARG A 1 90 ? -6.243 -3.350 11.439 1.00 87.88 90 ARG A N 1
ATOM 766 C CA . ARG A 1 90 ? -5.616 -4.612 11.865 1.00 87.88 90 ARG A CA 1
ATOM 767 C C . ARG A 1 90 ? -4.096 -4.661 11.674 1.00 87.88 90 ARG A C 1
ATOM 769 O O . ARG A 1 90 ? -3.449 -5.468 12.328 1.00 87.88 90 ARG A O 1
ATOM 776 N N . TYR A 1 91 ? -3.553 -3.881 10.738 1.00 88.00 91 TYR A N 1
ATOM 777 C CA . TYR A 1 91 ? -2.126 -3.865 10.407 1.00 88.00 91 TYR A CA 1
ATOM 778 C C . TYR A 1 91 ? -1.377 -2.743 11.118 1.00 88.00 91 TYR A C 1
ATOM 780 O O . TYR A 1 91 ? -0.148 -2.757 11.152 1.00 88.00 91 TYR A O 1
ATOM 788 N N . ILE A 1 92 ? -2.091 -1.774 11.694 1.00 87.25 92 ILE A N 1
ATOM 789 C CA . ILE A 1 92 ? -1.487 -0.668 12.429 1.00 87.25 92 ILE A CA 1
ATOM 790 C C . ILE A 1 92 ? -0.958 -1.213 13.751 1.00 87.25 92 ILE A C 1
ATOM 792 O O . ILE A 1 92 ? -1.700 -1.757 14.573 1.00 87.25 92 ILE A O 1
ATOM 796 N N . ARG A 1 93 ? 0.343 -1.044 13.982 1.00 84.12 93 ARG A N 1
ATOM 797 C CA .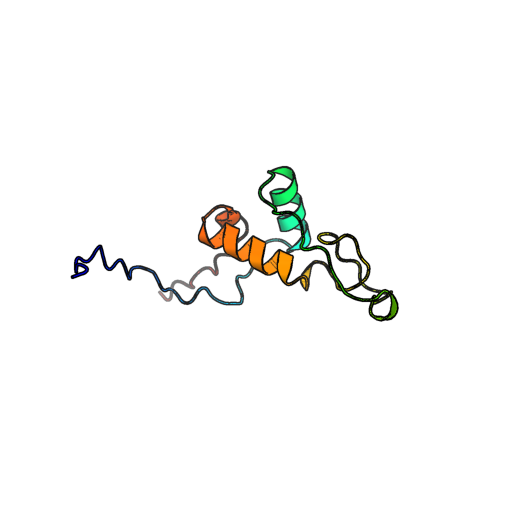 ARG A 1 93 ? 0.941 -1.302 15.284 1.00 84.12 93 ARG A CA 1
ATOM 798 C C . ARG A 1 93 ? 0.517 -0.169 16.205 1.00 84.12 93 ARG A C 1
ATOM 800 O O . ARG A 1 93 ? 1.121 0.900 16.207 1.00 84.12 93 ARG A O 1
ATOM 807 N N . LYS A 1 94 ? -0.544 -0.409 16.972 1.00 76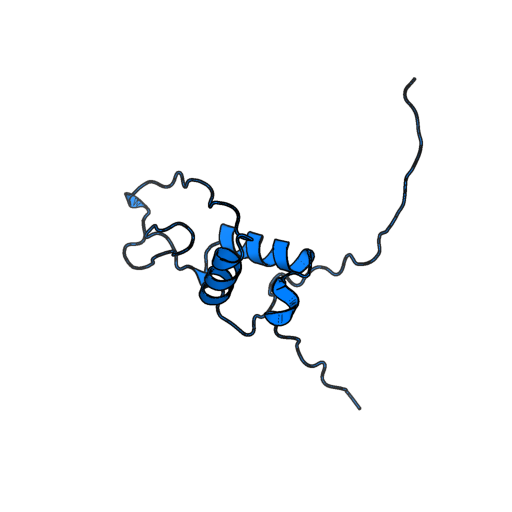.50 94 LYS A N 1
ATOM 808 C CA . LYS A 1 94 ? -0.951 0.468 18.069 1.00 76.50 94 LYS A CA 1
ATOM 809 C C . LYS A 1 94 ? 0.233 0.502 19.027 1.00 76.50 94 LYS A C 1
ATOM 811 O O . LYS A 1 94 ? 0.558 -0.515 19.638 1.00 76.50 94 LYS A O 1
ATOM 816 N N . SER A 1 95 ? 0.951 1.621 19.083 1.00 63.06 95 SER A N 1
ATOM 817 C CA . SER A 1 95 ? 1.855 1.861 20.198 1.00 63.06 95 SER A CA 1
ATOM 818 C C . SER A 1 95 ? 0.973 1.783 21.431 1.00 63.06 95 SER A C 1
ATOM 820 O O . SER A 1 95 ? 0.087 2.621 21.591 1.00 63.06 95 SER A O 1
ATOM 822 N N . CYS A 1 96 ? 1.136 0.725 22.230 1.00 49.53 96 CYS A N 1
ATOM 823 C CA . CYS A 1 96 ? 0.643 0.731 23.595 1.00 49.53 96 CYS A CA 1
ATOM 824 C C . CYS A 1 96 ? 1.127 2.047 24.191 1.00 49.53 96 CYS A C 1
ATOM 826 O O . CYS A 1 96 ? 2.330 2.221 24.380 1.00 49.53 96 CYS A O 1
ATOM 828 N N . GLU A 1 97 ? 0.206 2.981 24.405 1.00 48.12 97 GLU A N 1
ATOM 829 C CA . GLU A 1 97 ? 0.452 4.091 25.307 1.00 48.12 97 GLU A CA 1
ATOM 830 C C . GLU A 1 97 ? 0.913 3.449 26.619 1.00 48.12 97 GLU A C 1
ATOM 832 O O . GLU A 1 97 ? 0.192 2.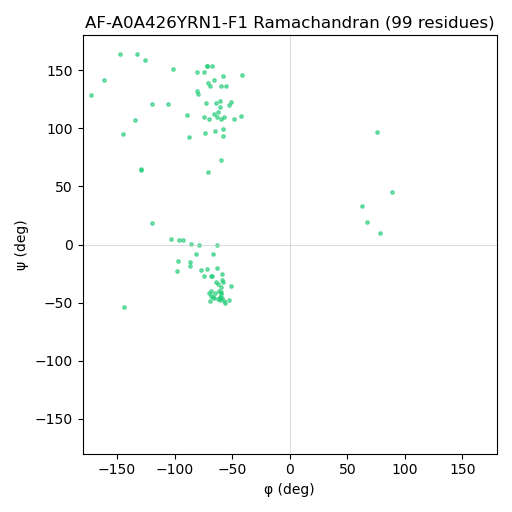593 27.155 1.00 48.12 97 GLU A O 1
ATOM 837 N N . PRO A 1 98 ? 2.127 3.754 27.111 1.00 48.75 98 PRO A N 1
ATOM 838 C CA . PRO A 1 98 ? 2.464 3.380 28.462 1.00 48.75 98 PRO A CA 1
ATOM 839 C C . PRO A 1 98 ? 1.470 4.132 29.333 1.00 48.75 98 PRO A C 1
ATOM 841 O O . PRO A 1 98 ? 1.472 5.358 29.370 1.00 48.75 98 PRO A O 1
ATOM 844 N N . SER A 1 99 ? 0.594 3.395 30.012 1.00 51.09 99 SER A N 1
ATOM 845 C CA . SER A 1 99 ? -0.176 3.949 31.111 1.00 51.09 99 SER A CA 1
ATOM 846 C C . SER A 1 99 ? 0.836 4.465 32.133 1.00 51.09 99 SER A C 1
ATOM 848 O O . SER A 1 99 ? 1.349 3.688 32.943 1.00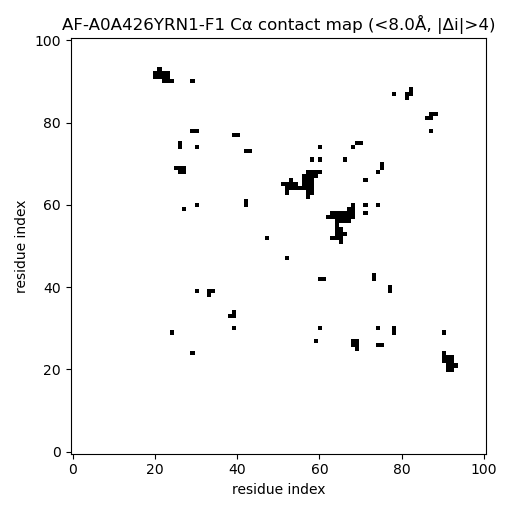 51.09 99 SER A O 1
ATOM 850 N N . PHE A 1 100 ? 1.186 5.748 32.055 1.00 55.62 100 PHE A N 1
ATOM 851 C CA . PHE A 1 100 ? 1.850 6.438 33.144 1.00 55.62 100 PHE A CA 1
ATOM 852 C C . PHE A 1 100 ? 0.830 6.467 34.277 1.00 55.62 100 PHE A C 1
ATOM 854 O O . PHE A 1 100 ? -0.152 7.207 34.246 1.00 55.62 100 PHE A O 1
ATOM 861 N N . ARG A 1 101 ? 1.012 5.503 35.176 1.00 47.19 101 ARG A N 1
ATOM 862 C CA . ARG A 1 101 ? 0.246 5.311 36.395 1.00 47.19 101 ARG A CA 1
ATOM 863 C C . ARG A 1 101 ? 0.783 6.226 37.483 1.00 47.19 101 ARG A C 1
ATOM 865 O O . ARG A 1 101 ? 2.018 6.420 37.508 1.00 47.19 101 ARG A O 1
#

Radius of gyration: 18.66 Å; Cα contacts (8 Å, |Δi|>4): 79; chains: 1; bounding box: 44×48×55 Å

Secondary structure (DSSP, 8-state):
------------------SSPPBSS-HHHHHHHHHHTT-PPPPP-----GGG--TT-EETTTTEESS-GGG-HHHHHHHHHHHHTTTTGGGB---------

Foldseek 3Di:
DDDDDDDDDPPDDPPVPPLDQDWPDALVVVVVVCVVVVLDDQDDDDPDDPVQQQPPEAQPRNRGRHHHVRPDPSSSVSVVVCVVVVNVPVTGPPPPPPPPD